Protein AF-A0A920R223-F1 (afdb_monomer_lite)

Radius of gyration: 10.97 Å; chains: 1; bounding box: 22×18×34 Å

Sequence (47 aa):
MNGTEFIAQILKQKGRQEMTCFPKQRPIEEAAKTGIRPVMFRHKRVQ

Foldseek 3Di:
DDVLLVVLVVCVVVVAQEDEDEPPDPNQVNVVVSNRHYDYDDDDPDD

Structure (mmCIF, N/CA/C/O backbone):
data_AF-A0A920R223-F1
#
_entry.id   AF-A0A920R223-F1
#
loop_
_atom_site.group_PDB
_atom_site.id
_atom_site.type_symbol
_atom_site.label_atom_id
_atom_site.label_alt_id
_atom_site.label_comp_id
_atom_site.label_asym_id
_atom_site.label_entity_id
_atom_site.label_seq_id
_atom_site.pdbx_PDB_ins_code
_atom_site.Cartn_x
_atom_site.Cartn_y
_atom_site.Cartn_z
_atom_site.occupancy
_atom_site.B_iso_or_equiv
_atom_site.auth_seq_id
_atom_site.auth_comp_id
_atom_site.auth_asym_id
_atom_site.auth_atom_id
_atom_site.pdbx_PDB_model_num
ATOM 1 N N . MET A 1 1 ? 4.938 9.388 13.512 1.00 66.62 1 MET A N 1
ATOM 2 C CA . MET A 1 1 ? 4.513 9.746 12.150 1.00 66.62 1 MET A CA 1
ATOM 3 C C . MET A 1 1 ? 5.737 10.021 11.292 1.00 66.62 1 MET A C 1
ATOM 5 O O . MET A 1 1 ? 6.344 11.079 11.391 1.00 66.62 1 MET A O 1
ATOM 9 N N . ASN A 1 2 ? 6.146 9.034 10.506 1.00 87.50 2 ASN A N 1
ATOM 10 C CA . ASN A 1 2 ? 7.152 9.166 9.460 1.00 87.50 2 ASN A CA 1
ATOM 11 C C . ASN A 1 2 ? 6.500 9.755 8.191 1.00 87.50 2 ASN A C 1
ATOM 13 O O . ASN A 1 2 ? 5.284 9.677 8.013 1.00 87.50 2 ASN A O 1
ATOM 17 N N . GLY A 1 3 ? 7.291 10.313 7.273 1.00 89.44 3 GLY A N 1
ATOM 18 C CA . GLY A 1 3 ? 6.791 10.897 6.022 1.00 89.44 3 GLY A CA 1
ATOM 19 C C . GLY A 1 3 ? 5.940 9.922 5.198 1.00 89.44 3 GLY A C 1
ATOM 20 O O . GLY A 1 3 ? 4.972 10.325 4.563 1.00 89.44 3 GLY A O 1
ATOM 21 N N . THR A 1 4 ? 6.237 8.625 5.270 1.00 90.31 4 THR A N 1
ATOM 22 C CA . THR A 1 4 ? 5.461 7.565 4.618 1.00 90.31 4 THR A CA 1
ATOM 23 C C . THR A 1 4 ? 4.029 7.447 5.154 1.00 90.31 4 THR A C 1
ATOM 25 O O . THR A 1 4 ? 3.086 7.355 4.368 1.00 90.31 4 THR A O 1
ATOM 28 N N . GLU A 1 5 ? 3.860 7.497 6.479 1.00 91.19 5 GLU A N 1
ATOM 29 C CA . GLU A 1 5 ? 2.545 7.484 7.139 1.00 91.19 5 GLU A CA 1
ATOM 30 C C . GLU A 1 5 ? 1.744 8.734 6.763 1.00 91.19 5 GLU A C 1
ATOM 32 O O . GLU A 1 5 ? 0.548 8.666 6.476 1.00 91.19 5 GLU A O 1
ATOM 37 N N . PHE A 1 6 ? 2.425 9.883 6.706 1.00 92.88 6 PHE A N 1
ATOM 38 C CA . PHE A 1 6 ? 1.812 11.152 6.329 1.00 92.88 6 PHE A CA 1
ATOM 39 C C . PHE A 1 6 ? 1.300 11.133 4.882 1.00 92.88 6 PHE A C 1
ATOM 41 O O . PHE A 1 6 ? 0.168 11.533 4.611 1.00 92.88 6 PHE A O 1
ATOM 48 N N . ILE A 1 7 ? 2.087 10.580 3.952 1.00 90.94 7 ILE A N 1
ATOM 49 C CA . ILE A 1 7 ? 1.661 10.373 2.561 1.00 90.94 7 ILE A CA 1
ATOM 50 C C . ILE A 1 7 ? 0.435 9.452 2.502 1.00 90.94 7 ILE A C 1
ATOM 52 O O . ILE A 1 7 ? -0.535 9.780 1.818 1.00 90.94 7 ILE A O 1
ATOM 56 N N . ALA A 1 8 ? 0.438 8.332 3.232 1.00 90.94 8 ALA A N 1
ATOM 57 C CA . ALA A 1 8 ? -0.688 7.398 3.257 1.00 90.94 8 ALA A CA 1
ATOM 58 C C . ALA A 1 8 ? -1.979 8.057 3.782 1.00 90.94 8 ALA A C 1
ATOM 60 O O . ALA A 1 8 ? -3.056 7.831 3.222 1.00 90.94 8 ALA A O 1
ATOM 61 N N . GLN A 1 9 ? -1.882 8.927 4.793 1.00 91.88 9 GLN A N 1
ATOM 62 C CA . GLN A 1 9 ? -3.023 9.714 5.265 1.00 91.88 9 GLN A CA 1
ATOM 63 C C . GLN A 1 9 ? -3.528 10.719 4.230 1.00 91.88 9 GLN A C 1
ATOM 65 O O . GLN A 1 9 ? -4.736 10.791 4.015 1.00 91.88 9 GLN A O 1
ATOM 70 N N . ILE A 1 10 ? -2.642 11.465 3.564 1.00 93.81 10 ILE A N 1
ATOM 71 C CA . ILE A 1 10 ? -3.048 12.410 2.511 1.00 93.81 10 ILE A CA 1
ATOM 72 C C . ILE A 1 10 ? -3.774 11.671 1.384 1.00 93.81 10 ILE A C 1
ATOM 74 O O . ILE A 1 10 ? -4.804 12.135 0.894 1.00 93.81 10 ILE A O 1
ATOM 78 N N . LEU A 1 11 ? -3.254 10.515 0.964 1.00 91.81 11 LEU A N 1
ATOM 79 C CA . LEU A 1 11 ? -3.876 9.709 -0.085 1.00 91.81 11 LEU A CA 1
ATOM 80 C C . LEU A 1 11 ? -5.269 9.219 0.335 1.00 91.81 11 LEU A C 1
ATOM 82 O O . LEU A 1 11 ? -6.206 9.322 -0.461 1.00 91.81 11 LEU A O 1
ATOM 86 N N . LYS A 1 12 ? -5.430 8.784 1.590 1.00 91.00 12 LYS A N 1
ATOM 87 C CA . LYS A 1 12 ? -6.730 8.400 2.156 1.00 91.00 12 LYS A CA 1
ATOM 88 C C . LYS A 1 12 ? -7.707 9.576 2.211 1.00 91.00 12 LYS A C 1
ATOM 90 O O . LYS A 1 12 ? -8.850 9.427 1.792 1.00 91.00 12 LYS A O 1
ATOM 95 N N . GLN A 1 13 ? -7.261 10.751 2.661 1.00 93.81 13 GLN A N 1
ATOM 96 C CA . GLN A 1 13 ? -8.082 11.971 2.695 1.00 93.81 13 GLN A CA 1
ATOM 97 C C . GLN A 1 13 ? -8.538 12.401 1.296 1.00 93.81 13 GLN A C 1
ATOM 99 O O . GLN A 1 13 ? -9.650 12.888 1.128 1.00 93.81 13 GLN A O 1
ATOM 104 N N . LYS A 1 14 ? -7.713 12.163 0.270 1.00 94.19 14 LYS A N 1
ATOM 105 C CA . LYS A 1 14 ? -8.068 12.391 -1.139 1.00 94.19 14 LYS A CA 1
ATOM 106 C C . LYS A 1 14 ? -8.970 11.300 -1.736 1.00 94.19 14 LYS A C 1
ATOM 108 O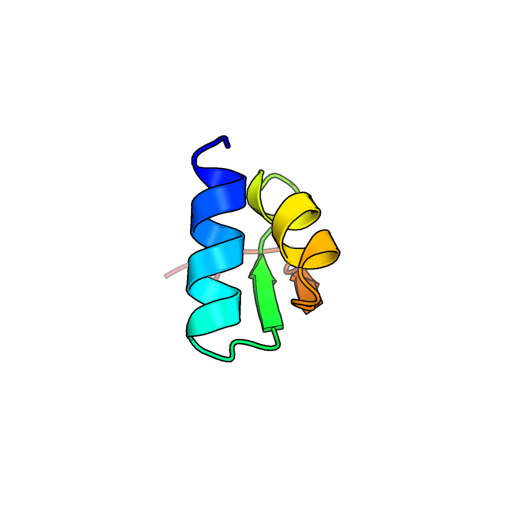 O . LYS A 1 14 ? -9.193 11.313 -2.945 1.00 94.19 14 LYS A O 1
ATOM 113 N N . GLY A 1 15 ? -9.444 10.344 -0.934 1.00 92.06 15 GLY A N 1
ATOM 114 C CA . GLY A 1 15 ? -10.323 9.262 -1.380 1.00 92.06 15 GLY A CA 1
ATOM 115 C C . GLY A 1 15 ? -9.656 8.281 -2.348 1.00 92.06 15 GLY A C 1
ATOM 116 O O . GLY A 1 15 ? -10.339 7.638 -3.145 1.00 92.06 15 GLY A O 1
ATOM 117 N N . ARG A 1 16 ? -8.320 8.175 -2.337 1.00 92.25 16 ARG A N 1
ATOM 118 C CA . ARG A 1 16 ? -7.611 7.226 -3.202 1.00 92.25 16 ARG A CA 1
ATOM 119 C C . ARG A 1 16 ? -7.817 5.807 -2.687 1.00 92.25 16 ARG A C 1
ATOM 121 O O . ARG A 1 16 ? -7.516 5.521 -1.536 1.00 92.25 16 ARG A O 1
ATOM 128 N N . GLN A 1 17 ? -8.287 4.929 -3.568 1.00 91.62 17 GLN A N 1
ATOM 129 C CA . GLN A 1 17 ? -8.517 3.514 -3.260 1.00 91.62 17 GLN A CA 1
ATOM 130 C C . GLN A 1 17 ? -7.340 2.627 -3.672 1.00 91.62 17 GLN A C 1
ATOM 132 O O . GLN A 1 17 ? -7.127 1.572 -3.085 1.00 91.62 17 GLN A O 1
ATOM 137 N N . GLU A 1 18 ? -6.548 3.063 -4.654 1.00 91.69 18 GLU A N 1
ATOM 138 C CA . GLU A 1 18 ? -5.442 2.287 -5.209 1.00 91.69 18 GLU A CA 1
ATOM 139 C C . GLU A 1 18 ? -4.192 3.153 -5.401 1.00 91.69 18 GLU A C 1
ATOM 141 O O . GLU A 1 18 ? -4.279 4.349 -5.700 1.00 91.69 18 GLU A O 1
ATOM 146 N N . MET A 1 19 ? -3.019 2.537 -5.254 1.00 90.69 19 MET A N 1
ATOM 147 C CA . MET A 1 19 ? -1.716 3.156 -5.491 1.00 90.69 19 MET A CA 1
ATOM 148 C C . MET A 1 19 ? -0.841 2.224 -6.326 1.00 90.69 19 MET A C 1
ATOM 150 O O . MET A 1 19 ? -0.557 1.101 -5.926 1.00 90.69 19 MET A O 1
ATOM 154 N N . THR A 1 20 ? -0.357 2.697 -7.470 1.00 90.31 20 THR A N 1
ATOM 155 C CA . THR A 1 20 ? 0.597 1.944 -8.291 1.00 90.31 20 THR A CA 1
ATOM 156 C C . THR A 1 20 ? 2.005 2.056 -7.712 1.00 90.31 20 THR A C 1
ATOM 158 O O . THR A 1 20 ? 2.481 3.169 -7.471 1.00 90.31 20 THR A O 1
ATOM 161 N N . CYS A 1 21 ? 2.691 0.934 -7.516 1.00 87.94 21 CYS A N 1
ATOM 162 C CA . CYS A 1 21 ? 3.997 0.906 -6.859 1.00 87.94 21 CYS A CA 1
ATOM 163 C C . CYS A 1 21 ? 4.930 -0.187 -7.406 1.00 87.94 21 CYS A C 1
ATOM 165 O O . CYS A 1 21 ? 4.527 -1.069 -8.160 1.00 87.94 21 CYS A O 1
ATOM 167 N N . PHE A 1 22 ? 6.196 -0.129 -6.998 1.00 88.81 22 PHE A N 1
ATOM 168 C CA . PHE A 1 22 ? 7.245 -1.109 -7.278 1.00 88.81 22 PHE A CA 1
ATOM 169 C C . PHE A 1 22 ? 7.741 -1.725 -5.966 1.00 88.81 22 PHE A C 1
ATOM 171 O O . PHE A 1 22 ? 7.861 -0.998 -4.981 1.00 88.81 22 PHE A O 1
ATOM 178 N N . PRO A 1 23 ? 8.116 -3.015 -5.939 1.00 79.81 23 PRO A N 1
ATOM 179 C CA . PRO A 1 23 ? 8.328 -3.801 -4.714 1.00 79.81 23 PRO A CA 1
ATOM 180 C C . PRO A 1 23 ? 9.364 -3.260 -3.710 1.00 79.81 23 PRO A C 1
ATOM 182 O O . PRO A 1 23 ? 9.389 -3.707 -2.572 1.00 79.81 23 PRO A O 1
ATOM 185 N N . LYS A 1 24 ? 10.211 -2.292 -4.084 1.00 77.94 24 LYS A N 1
ATOM 186 C CA . LYS A 1 24 ? 11.225 -1.685 -3.197 1.00 77.94 24 LYS A CA 1
ATOM 187 C C . LYS A 1 24 ? 10.812 -0.323 -2.610 1.00 77.94 24 LYS A C 1
ATOM 189 O O . LYS A 1 24 ? 11.656 0.407 -2.095 1.00 77.94 24 LYS A O 1
ATOM 194 N N . GLN A 1 25 ? 9.541 0.070 -2.724 1.00 77.50 25 GLN A N 1
ATOM 195 C CA . GLN A 1 25 ? 9.062 1.374 -2.256 1.00 77.50 25 GLN A CA 1
ATOM 196 C C . GLN A 1 25 ? 8.505 1.298 -0.824 1.00 77.50 25 GLN A C 1
ATOM 198 O O . GLN A 1 25 ? 7.549 0.583 -0.554 1.00 77.50 25 GLN A O 1
ATOM 203 N N . ARG A 1 26 ? 9.061 2.113 0.083 1.00 77.06 26 ARG A N 1
ATOM 204 C CA . ARG A 1 26 ? 8.627 2.238 1.490 1.00 77.06 26 ARG A CA 1
ATOM 205 C C . ARG A 1 26 ? 7.120 2.512 1.719 1.00 77.06 26 ARG A C 1
ATOM 207 O O . ARG A 1 26 ? 6.604 1.983 2.695 1.00 77.06 26 ARG A O 1
ATOM 214 N N . PRO A 1 27 ? 6.383 3.277 0.882 1.00 81.69 27 PRO A N 1
ATOM 215 C CA . PRO A 1 27 ? 4.956 3.548 1.117 1.00 81.69 27 PRO A CA 1
ATOM 216 C C . PRO A 1 27 ? 3.986 2.385 0.951 1.00 81.69 27 PRO A C 1
ATOM 218 O O . PRO A 1 27 ? 2.819 2.560 1.277 1.00 81.69 27 PRO A O 1
ATOM 221 N N . ILE A 1 28 ? 4.437 1.216 0.496 1.00 86.75 28 ILE A N 1
ATOM 222 C CA . ILE A 1 28 ? 3.553 0.065 0.270 1.00 86.75 28 ILE A CA 1
ATOM 223 C C . ILE A 1 28 ? 2.854 -0.366 1.561 1.00 86.75 28 ILE A C 1
ATOM 225 O O . ILE A 1 28 ? 1.639 -0.542 1.570 1.00 86.75 28 ILE A O 1
ATOM 229 N N . GLU A 1 29 ? 3.616 -0.521 2.642 1.00 88.69 29 GLU A N 1
ATOM 230 C CA . GLU A 1 29 ? 3.091 -1.073 3.890 1.00 88.69 29 GLU A CA 1
ATOM 231 C C . GLU A 1 29 ? 2.112 -0.106 4.569 1.00 88.69 29 GLU A C 1
ATOM 233 O O . GLU A 1 29 ? 1.012 -0.492 4.958 1.00 88.69 29 GLU A O 1
ATOM 238 N N . GLU A 1 30 ? 2.469 1.177 4.629 1.00 90.94 30 GLU A N 1
ATOM 239 C CA . GLU A 1 30 ? 1.621 2.207 5.235 1.00 90.94 30 GLU A CA 1
ATOM 240 C C . GLU A 1 30 ? 0.360 2.487 4.409 1.00 90.94 30 GLU A C 1
ATOM 242 O O . GLU A 1 30 ? -0.714 2.677 4.973 1.00 90.94 30 GLU A O 1
ATOM 247 N N . ALA A 1 31 ? 0.451 2.458 3.075 1.00 90.00 31 ALA A N 1
ATOM 248 C CA . ALA A 1 31 ? -0.722 2.572 2.210 1.00 90.00 31 ALA A CA 1
ATOM 249 C C . ALA A 1 31 ? -1.678 1.379 2.393 1.00 90.00 31 ALA A C 1
ATOM 251 O O . ALA A 1 31 ? -2.890 1.569 2.496 1.00 90.00 31 ALA A O 1
ATOM 252 N N . ALA A 1 32 ? -1.144 0.159 2.513 1.00 89.88 32 ALA A N 1
ATOM 253 C CA . ALA A 1 32 ? -1.959 -1.025 2.769 1.00 89.88 32 ALA A CA 1
ATOM 254 C C . ALA A 1 32 ? -2.701 -0.928 4.116 1.00 89.88 32 ALA A C 1
ATOM 256 O O . ALA A 1 32 ? -3.904 -1.184 4.171 1.00 89.88 32 ALA A O 1
ATOM 257 N N . LYS A 1 33 ? -2.021 -0.478 5.185 1.00 90.75 33 LYS A N 1
ATOM 258 C CA . LYS A 1 33 ? -2.623 -0.267 6.519 1.00 90.75 33 LYS A CA 1
ATOM 259 C C . LYS A 1 33 ? -3.762 0.755 6.508 1.00 90.75 33 LYS A C 1
ATOM 261 O O . LYS A 1 33 ? -4.699 0.641 7.295 1.00 90.75 33 LYS A O 1
ATOM 266 N N . THR A 1 34 ? -3.713 1.757 5.630 1.00 90.00 34 THR A N 1
ATOM 267 C CA . THR A 1 34 ? -4.754 2.794 5.553 1.00 90.00 34 THR A CA 1
ATOM 268 C C . THR A 1 34 ? -5.968 2.396 4.708 1.00 90.00 34 THR A C 1
ATOM 270 O O . THR A 1 34 ? -6.961 3.135 4.721 1.00 90.00 34 THR A O 1
ATOM 273 N N . GLY A 1 35 ? -5.932 1.222 4.062 1.00 89.81 35 GLY A N 1
ATOM 274 C CA . GLY A 1 35 ? -6.990 0.691 3.194 1.00 89.81 35 GLY A CA 1
ATOM 275 C C . GLY A 1 35 ? -6.784 0.991 1.708 1.00 89.81 35 GLY A C 1
ATOM 276 O O . GLY A 1 35 ? -7.685 0.759 0.907 1.00 89.81 35 GLY A O 1
ATOM 277 N N . ILE A 1 36 ? -5.615 1.512 1.328 1.00 93.69 36 ILE A N 1
ATOM 278 C CA . ILE A 1 36 ? -5.265 1.781 -0.065 1.00 93.69 36 ILE A CA 1
ATOM 279 C C . ILE A 1 36 ? -4.641 0.516 -0.646 1.00 93.69 36 ILE A C 1
ATOM 281 O O . ILE A 1 36 ? -3.626 0.029 -0.151 1.00 93.69 36 ILE A O 1
ATOM 285 N N . ARG A 1 37 ? -5.213 -0.006 -1.729 1.00 92.12 37 ARG A N 1
ATOM 286 C CA . ARG A 1 37 ? -4.717 -1.200 -2.414 1.00 92.12 37 ARG A CA 1
ATOM 287 C C . ARG A 1 37 ? -3.436 -0.879 -3.202 1.00 92.12 37 ARG A C 1
ATOM 289 O O . ARG A 1 37 ? -3.495 -0.120 -4.174 1.00 92.12 37 ARG A O 1
ATOM 296 N N . PRO A 1 38 ? -2.278 -1.463 -2.853 1.00 91.12 38 PRO A N 1
ATOM 297 C CA . PRO A 1 38 ? -1.078 -1.326 -3.661 1.00 91.12 38 PRO A CA 1
ATOM 298 C C . PRO A 1 38 ? -1.166 -2.236 -4.894 1.00 91.12 38 PRO A C 1
ATOM 300 O O . PRO A 1 38 ? -1.348 -3.447 -4.780 1.00 91.12 38 PRO A O 1
ATOM 303 N N . VAL A 1 39 ? -1.002 -1.660 -6.082 1.00 91.06 39 VAL A N 1
ATOM 304 C CA . VAL A 1 39 ? -0.919 -2.380 -7.358 1.00 91.06 39 VAL A CA 1
ATOM 305 C C . VAL A 1 39 ? 0.545 -2.431 -7.777 1.00 91.06 39 VAL A C 1
ATOM 307 O O . VAL A 1 39 ? 1.120 -1.422 -8.193 1.00 91.06 39 VAL A O 1
ATOM 310 N N . MET A 1 40 ? 1.168 -3.602 -7.632 1.00 89.12 40 MET A N 1
ATOM 311 C CA . MET A 1 40 ? 2.590 -3.771 -7.922 1.00 89.12 40 MET A CA 1
ATOM 312 C C . MET A 1 40 ? 2.860 -3.982 -9.409 1.00 89.12 40 MET A C 1
ATOM 314 O O . MET A 1 40 ? 2.333 -4.902 -10.031 1.00 89.12 40 MET A O 1
ATOM 318 N N . PHE A 1 41 ? 3.785 -3.194 -9.944 1.00 88.69 41 PHE A N 1
ATOM 319 C CA . PHE A 1 41 ? 4.365 -3.393 -11.265 1.00 88.69 41 PHE A CA 1
ATOM 320 C C . PHE A 1 41 ? 5.797 -3.914 -11.133 1.00 88.69 41 PHE A C 1
ATOM 322 O O . PHE A 1 41 ? 6.516 -3.582 -10.190 1.00 88.69 41 PHE A O 1
ATOM 329 N N . ARG A 1 42 ? 6.226 -4.743 -12.092 1.00 85.50 42 ARG A N 1
ATOM 330 C CA . ARG A 1 42 ? 7.597 -5.284 -12.127 1.00 85.50 42 ARG A CA 1
ATOM 331 C C . ARG A 1 42 ? 8.5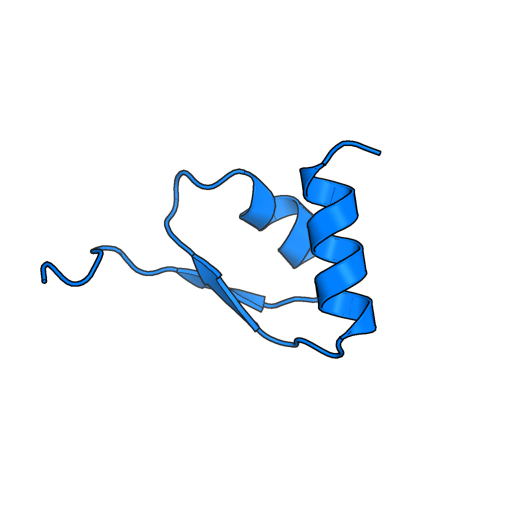80 -4.362 -12.849 1.00 85.50 42 ARG A C 1
ATOM 333 O O . ARG A 1 42 ? 9.746 -4.321 -12.481 1.00 85.50 42 ARG A O 1
ATOM 340 N N . HIS A 1 43 ? 8.102 -3.593 -13.827 1.00 84.81 43 HIS A N 1
ATOM 341 C CA . HIS A 1 43 ? 8.936 -2.741 -14.672 1.00 84.81 43 HIS A CA 1
ATOM 342 C C . HIS A 1 43 ? 8.349 -1.337 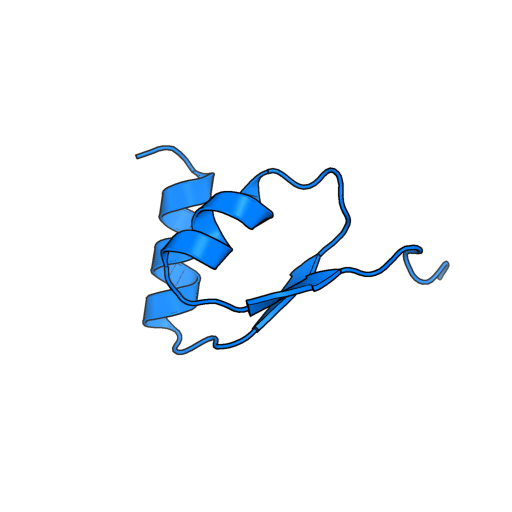-14.776 1.00 84.81 43 HIS A C 1
ATOM 344 O O . HIS A 1 43 ? 7.142 -1.174 -14.972 1.00 84.81 43 HIS A O 1
ATOM 350 N N . LYS A 1 44 ? 9.201 -0.319 -14.633 1.00 77.31 44 LYS A N 1
ATOM 351 C CA . LYS A 1 44 ? 8.843 1.044 -15.032 1.00 77.31 44 LYS A CA 1
ATOM 352 C C . LYS A 1 44 ? 8.747 1.067 -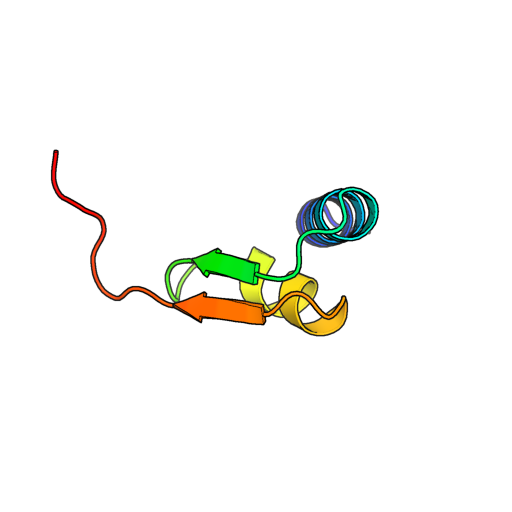16.553 1.00 77.31 44 LYS A C 1
ATOM 354 O O . LYS A 1 44 ? 9.553 0.414 -17.211 1.00 77.31 44 LYS A O 1
ATOM 359 N N . ARG A 1 45 ? 7.790 1.815 -17.111 1.00 80.31 45 ARG A N 1
ATOM 360 C CA . ARG A 1 45 ? 7.853 2.116 -18.543 1.00 80.31 45 ARG A CA 1
ATOM 361 C C . ARG A 1 45 ? 9.168 2.851 -18.794 1.00 80.31 45 ARG A C 1
ATOM 363 O O . ARG A 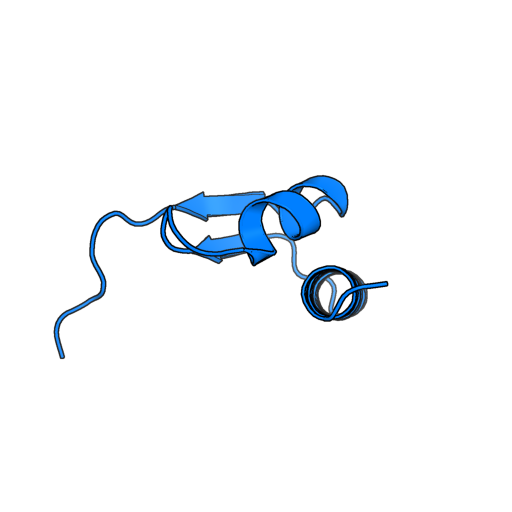1 45 ? 9.408 3.883 -18.170 1.00 80.31 45 ARG A O 1
ATOM 370 N N . VAL A 1 46 ? 10.013 2.266 -19.636 1.00 63.84 46 VAL A N 1
ATOM 371 C CA . VAL A 1 46 ? 11.165 2.956 -20.213 1.00 63.84 46 VAL A CA 1
ATOM 372 C C . VAL A 1 46 ? 10.560 3.962 -21.189 1.00 63.84 46 VAL A C 1
ATOM 374 O O . VAL A 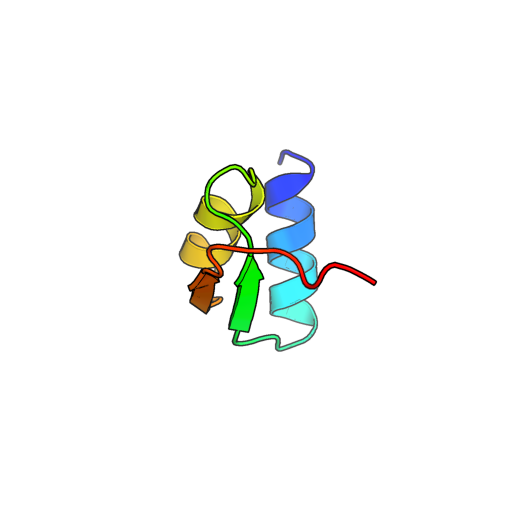1 46 ? 9.881 3.554 -22.130 1.00 63.84 46 VAL A O 1
ATOM 377 N N . GLN A 1 47 ? 10.666 5.247 -20.853 1.00 53.09 47 GLN A N 1
ATOM 378 C CA . GLN A 1 47 ? 10.444 6.337 -21.801 1.00 53.09 47 GLN A CA 1
ATOM 379 C C . GLN A 1 47 ? 11.753 6.602 -22.526 1.00 53.09 47 GLN A C 1
ATOM 381 O O . GLN A 1 47 ? 12.799 6.514 -21.841 1.00 53.09 47 GLN A O 1
#

Secondary structure (DSSP, 8-state):
--HHHHHHHHHHHTT--EEEE-TT-THHHHHHHHT-EEEE-SS----

pLDDT: mean 86.88, std 8.26, range [53.09, 94.19]